Protein AF-A0A7C3TVW0-F1 (afdb_monomer_lite)

Sequence (82 aa):
MTLFTKAECQKCHYIKERFDLHALGIREEVLAEDNAEALAHLAWHELVETAQKELPILVLDDNTALVGAIPIKQYLSRRYGN

Foldseek 3Di:
DEKEEEPPDPQSVVQVVVDVCVVVVYHYDYDDPVCVVSVVVCVVLVCPVVVVVFDTWGQDPVRDIDTTNPRVVVVCCVVPND

pLDDT: mean 94.74, std 5.9, range [51.03, 98.5]

Structure (mmCIF, N/CA/C/O backbone):
data_AF-A0A7C3TVW0-F1
#
_entry.id   AF-A0A7C3TVW0-F1
#
loop_
_atom_site.group_PDB
_atom_site.id
_atom_site.type_symbol
_atom_site.label_atom_id
_atom_site.label_alt_id
_atom_site.label_comp_id
_atom_site.label_asym_id
_atom_site.label_entity_id
_atom_site.label_seq_id
_atom_site.pdbx_PDB_ins_code
_atom_site.Cartn_x
_atom_site.Cartn_y
_atom_site.Cartn_z
_atom_site.occupancy
_atom_site.B_iso_or_equiv
_atom_site.auth_seq_id
_atom_site.auth_comp_id
_atom_site.auth_asym_id
_atom_site.auth_atom_id
_atom_site.pdbx_PDB_model_num
ATOM 1 N N . MET A 1 1 ? -11.273 1.136 -0.397 1.00 95.94 1 MET A N 1
ATOM 2 C CA . MET A 1 1 ? -9.900 1.594 -0.079 1.00 95.94 1 MET A CA 1
ATOM 3 C C . MET A 1 1 ? -8.869 0.735 -0.802 1.00 95.94 1 MET A C 1
ATOM 5 O O . MET A 1 1 ? -9.102 -0.463 -0.964 1.00 95.94 1 MET A O 1
ATOM 9 N N . THR A 1 2 ? -7.725 1.318 -1.168 1.00 98.00 2 THR A N 1
ATOM 10 C CA . THR A 1 2 ? -6.649 0.636 -1.915 1.00 98.00 2 THR A CA 1
ATOM 11 C C . THR A 1 2 ? -5.291 0.910 -1.282 1.00 98.00 2 THR A C 1
ATOM 13 O O . THR A 1 2 ? -4.929 2.064 -1.071 1.00 98.00 2 THR A O 1
ATOM 16 N N . LEU A 1 3 ? -4.530 -0.141 -0.982 1.00 98.06 3 LEU A N 1
ATOM 17 C CA . LEU A 1 3 ? -3.166 -0.056 -0.474 1.00 98.06 3 LEU A CA 1
ATOM 18 C C . LEU A 1 3 ? -2.171 -0.329 -1.606 1.00 98.06 3 LEU A C 1
ATOM 20 O O . LEU A 1 3 ? -2.013 -1.469 -2.039 1.00 98.06 3 LEU A O 1
ATOM 24 N N . PHE A 1 4 ? -1.459 0.708 -2.028 1.00 98.06 4 PHE A N 1
ATOM 25 C CA . PHE A 1 4 ? -0.342 0.600 -2.954 1.00 98.06 4 PHE A CA 1
ATOM 26 C C . PHE A 1 4 ? 0.931 0.189 -2.211 1.00 98.06 4 PHE A C 1
ATOM 28 O O . PHE A 1 4 ? 1.331 0.806 -1.214 1.00 98.06 4 PHE A O 1
ATOM 35 N N . THR A 1 5 ? 1.578 -0.864 -2.703 1.00 97.12 5 THR A N 1
ATOM 36 C CA . THR A 1 5 ? 2.784 -1.455 -2.114 1.00 97.12 5 THR A CA 1
ATOM 37 C C . THR A 1 5 ? 3.845 -1.743 -3.178 1.00 97.12 5 THR A C 1
ATOM 39 O O . THR A 1 5 ? 3.648 -1.478 -4.358 1.00 97.12 5 THR A O 1
ATOM 42 N N . LYS A 1 6 ? 4.995 -2.284 -2.768 1.00 94.94 6 LYS A N 1
ATOM 43 C CA . LYS A 1 6 ? 6.030 -2.826 -3.659 1.00 94.94 6 LYS A CA 1
ATOM 44 C C . LYS A 1 6 ? 6.603 -4.099 -3.032 1.00 94.94 6 LYS A C 1
ATOM 46 O O . LYS A 1 6 ? 6.604 -4.215 -1.805 1.00 94.94 6 LYS A O 1
ATOM 51 N N . ALA A 1 7 ? 7.090 -5.039 -3.845 1.00 88.12 7 ALA A N 1
ATOM 52 C CA . ALA A 1 7 ? 7.607 -6.329 -3.369 1.00 88.12 7 ALA A CA 1
ATOM 53 C C . ALA A 1 7 ? 8.720 -6.169 -2.310 1.00 88.12 7 ALA A C 1
ATOM 55 O O . ALA A 1 7 ? 8.670 -6.771 -1.236 1.00 88.12 7 ALA A O 1
ATOM 56 N N . GLU A 1 8 ? 9.677 -5.278 -2.570 1.00 87.62 8 GLU A N 1
ATOM 57 C CA . GLU A 1 8 ? 10.818 -5.005 -1.690 1.00 87.62 8 GLU A CA 1
ATOM 58 C C . GLU A 1 8 ? 10.571 -3.779 -0.794 1.00 87.62 8 GLU A C 1
ATOM 60 O O . GLU A 1 8 ? 11.308 -2.797 -0.816 1.00 87.62 8 GLU A O 1
ATOM 65 N N . CYS A 1 9 ? 9.487 -3.804 -0.013 1.00 91.56 9 CYS A N 1
ATOM 66 C CA . CYS A 1 9 ? 9.103 -2.693 0.861 1.00 91.56 9 CYS A CA 1
ATOM 67 C C . CYS A 1 9 ? 8.847 -3.162 2.299 1.00 91.56 9 CYS A C 1
ATOM 69 O O . CYS A 1 9 ? 7.758 -3.620 2.647 1.00 91.56 9 CYS A O 1
ATOM 71 N 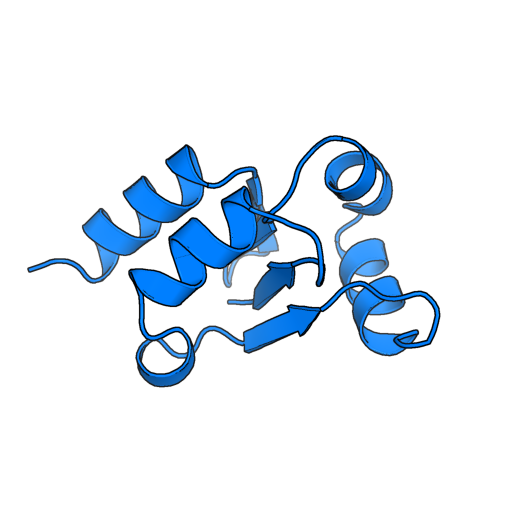N . GLN A 1 10 ? 9.834 -2.972 3.181 1.00 93.62 10 GLN A N 1
ATOM 72 C CA . GLN A 1 10 ? 9.733 -3.363 4.594 1.00 93.62 10 GLN A CA 1
ATOM 73 C C . GLN A 1 10 ? 8.565 -2.669 5.321 1.00 93.62 10 GLN A C 1
ATOM 75 O O . GLN A 1 10 ? 7.839 -3.299 6.089 1.00 93.62 10 GLN A O 1
ATOM 80 N N . LYS A 1 11 ? 8.333 -1.379 5.037 1.00 95.12 11 LYS A N 1
ATOM 81 C CA . LYS A 1 11 ? 7.191 -0.617 5.575 1.00 95.12 11 LYS A CA 1
ATOM 82 C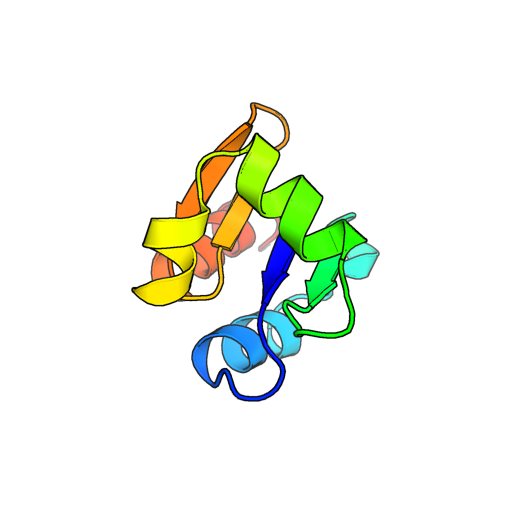 C . LYS A 1 11 ? 5.840 -1.176 5.107 1.00 95.12 11 LYS A C 1
ATOM 84 O O . LYS A 1 11 ? 4.858 -1.082 5.836 1.00 95.12 11 LYS A O 1
ATOM 89 N N . CYS A 1 12 ? 5.782 -1.755 3.911 1.00 95.69 12 CYS A N 1
ATOM 90 C CA . CYS A 1 12 ? 4.574 -2.358 3.362 1.00 95.69 12 CYS A CA 1
ATOM 91 C C . CYS A 1 12 ? 4.279 -3.685 4.064 1.00 95.69 12 CYS A C 1
ATOM 93 O O . CYS A 1 12 ? 3.159 -3.898 4.522 1.00 95.69 12 CYS A O 1
ATOM 95 N N . HIS A 1 13 ? 5.301 -4.531 4.232 1.00 95.12 13 HIS A N 1
ATOM 96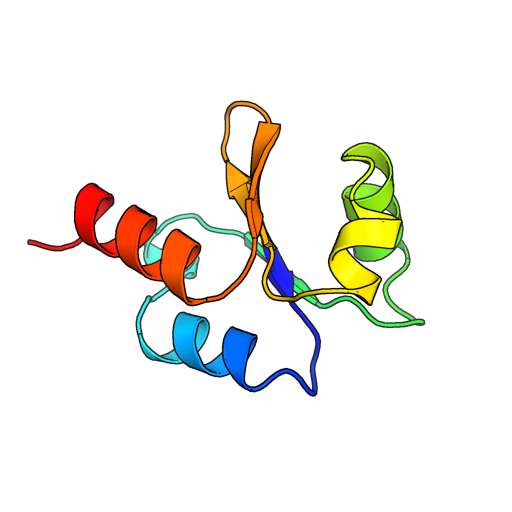 C CA . HIS A 1 13 ? 5.190 -5.786 4.987 1.00 95.12 13 HIS A CA 1
ATOM 97 C C . HIS A 1 13 ? 4.711 -5.550 6.420 1.00 95.12 13 HIS A C 1
ATOM 99 O O . HIS A 1 13 ? 3.785 -6.217 6.868 1.00 95.12 13 HIS A O 1
ATOM 105 N N . TYR A 1 14 ? 5.223 -4.510 7.087 1.00 94.75 14 TYR A N 1
ATOM 106 C CA . TYR A 1 14 ? 4.776 -4.119 8.429 1.00 94.75 14 TYR A CA 1
ATOM 107 C C . TYR A 1 14 ? 3.250 -3.957 8.551 1.00 94.75 14 TYR A C 1
ATOM 109 O O . TYR A 1 14 ? 2.686 -4.329 9.584 1.00 94.75 14 TYR A O 1
ATOM 117 N N . ILE A 1 15 ? 2.595 -3.387 7.531 1.00 95.56 15 ILE A N 1
ATOM 118 C CA . ILE A 1 15 ? 1.137 -3.202 7.495 1.00 95.56 15 ILE A CA 1
ATOM 119 C C . ILE A 1 15 ? 0.431 -4.524 7.202 1.00 95.56 15 ILE A C 1
ATOM 121 O O . ILE A 1 15 ? -0.499 -4.878 7.923 1.00 95.56 15 ILE A O 1
ATOM 125 N N . LYS A 1 16 ? 0.903 -5.269 6.198 1.00 93.38 16 LYS A N 1
ATOM 126 C CA . LYS A 1 16 ? 0.299 -6.538 5.761 1.00 93.38 16 LYS A CA 1
ATOM 127 C C . LYS A 1 16 ? 0.327 -7.628 6.830 1.00 93.38 16 LYS A C 1
ATOM 129 O O . LYS A 1 16 ? -0.599 -8.417 6.920 1.00 93.38 16 LYS A O 1
ATOM 134 N N . GLU A 1 17 ? 1.355 -7.646 7.671 1.00 94.12 17 GLU A N 1
ATOM 135 C CA . GLU A 1 17 ? 1.458 -8.590 8.792 1.00 94.12 17 GLU A CA 1
ATOM 136 C C . GLU A 1 17 ? 0.552 -8.226 9.979 1.00 94.12 17 GLU A C 1
ATOM 138 O O . GLU A 1 17 ? 0.281 -9.068 10.831 1.00 94.12 17 GLU A O 1
ATOM 143 N N . ARG A 1 18 ? 0.120 -6.962 10.085 1.00 94.25 18 ARG A N 1
ATOM 144 C CA . ARG A 1 18 ? -0.657 -6.454 11.232 1.00 94.25 18 ARG A CA 1
ATOM 145 C C . ARG A 1 18 ? -2.150 -6.384 10.982 1.00 94.25 18 ARG A C 1
ATOM 147 O O . ARG A 1 18 ? -2.914 -6.394 11.942 1.00 94.25 18 ARG A O 1
ATOM 154 N N . PHE A 1 19 ? -2.550 -6.263 9.725 1.00 95.00 19 PHE A N 1
ATOM 155 C CA . PHE A 1 19 ? -3.938 -6.099 9.336 1.00 95.00 19 PHE A CA 1
ATOM 156 C C . PHE A 1 19 ? -4.277 -7.098 8.240 1.00 95.00 19 PHE A C 1
ATOM 158 O O . PHE A 1 19 ? -3.593 -7.161 7.221 1.00 95.00 19 PHE A O 1
ATOM 165 N N . ASP A 1 20 ? -5.375 -7.824 8.426 1.00 94.56 20 ASP A N 1
ATOM 166 C CA . ASP A 1 20 ? -5.971 -8.623 7.361 1.00 94.56 20 ASP A CA 1
ATOM 167 C C . ASP A 1 20 ? -6.676 -7.684 6.372 1.00 94.56 20 ASP A C 1
ATOM 169 O O . ASP A 1 20 ? -7.835 -7.312 6.546 1.00 94.56 20 ASP A O 1
ATOM 173 N N . LEU A 1 21 ? -5.945 -7.241 5.347 1.00 94.31 21 LEU A N 1
ATOM 174 C CA . LEU A 1 21 ? -6.446 -6.276 4.364 1.00 94.31 21 LEU A CA 1
ATOM 175 C C . LEU A 1 21 ? -7.714 -6.771 3.664 1.00 94.31 21 LEU A C 1
ATOM 177 O O . LEU A 1 21 ? -8.633 -5.984 3.440 1.00 94.31 21 LEU A O 1
ATOM 181 N N . HIS A 1 22 ? -7.785 -8.070 3.374 1.00 93.62 22 HIS A N 1
ATOM 182 C CA . HIS A 1 22 ? -8.934 -8.669 2.711 1.00 93.62 22 HIS A CA 1
ATOM 183 C C . HIS A 1 22 ? -10.169 -8.640 3.618 1.00 93.62 22 HIS A C 1
ATOM 185 O O . HIS A 1 22 ? -11.230 -8.188 3.186 1.00 93.62 22 HIS A O 1
ATOM 191 N N . ALA A 1 23 ? -10.034 -9.030 4.891 1.00 94.25 23 ALA A N 1
ATOM 192 C CA . ALA A 1 23 ? -11.126 -8.936 5.864 1.00 94.25 23 ALA A CA 1
ATOM 193 C C . ALA A 1 23 ? -11.594 -7.487 6.104 1.00 94.25 23 ALA A C 1
ATOM 195 O O . ALA A 1 23 ? -12.754 -7.259 6.442 1.00 94.25 23 ALA A O 1
ATOM 196 N N . LEU A 1 24 ? -10.711 -6.504 5.897 1.00 93.88 24 LEU A N 1
ATOM 197 C CA . LEU A 1 24 ? -11.016 -5.074 5.996 1.00 93.88 24 LEU A CA 1
ATOM 198 C C . LEU A 1 24 ? -11.561 -4.452 4.696 1.00 93.88 24 LEU A C 1
ATOM 200 O O . LEU A 1 24 ? -11.828 -3.248 4.668 1.00 93.88 24 LEU A O 1
ATOM 204 N N . GLY A 1 25 ? -11.703 -5.231 3.617 1.00 95.31 25 GLY A N 1
ATOM 205 C CA . GLY A 1 25 ? -12.148 -4.733 2.311 1.00 95.31 25 GLY A CA 1
ATOM 206 C C . GLY A 1 25 ? -11.152 -3.780 1.635 1.00 95.31 25 GLY A C 1
ATOM 207 O O . GLY A 1 25 ? -11.549 -2.924 0.842 1.00 95.31 25 GLY A O 1
ATOM 208 N N . ILE A 1 26 ? -9.863 -3.885 1.967 1.00 96.75 26 ILE A N 1
ATOM 209 C CA . ILE A 1 26 ? -8.778 -3.098 1.372 1.00 96.75 26 ILE A CA 1
ATOM 210 C C . ILE A 1 26 ? -8.144 -3.916 0.245 1.00 96.75 26 ILE A C 1
ATOM 212 O O . ILE A 1 26 ? -7.593 -4.990 0.485 1.00 96.75 26 ILE A O 1
ATOM 216 N N . ARG A 1 27 ? -8.180 -3.392 -0.986 1.00 96.62 27 ARG A N 1
ATOM 217 C CA . ARG A 1 27 ? -7.482 -3.992 -2.135 1.00 96.62 27 ARG A CA 1
ATOM 218 C C . ARG A 1 27 ? -5.986 -3.704 -2.027 1.00 96.62 27 ARG A C 1
ATOM 220 O O . ARG A 1 27 ? -5.604 -2.552 -1.852 1.00 96.62 27 ARG A O 1
ATOM 227 N N . GLU A 1 28 ? -5.142 -4.724 -2.146 1.00 96.12 28 GLU A N 1
ATOM 228 C CA . GLU A 1 28 ? -3.698 -4.532 -2.320 1.00 96.12 28 GLU A CA 1
ATOM 229 C C . GLU A 1 28 ? -3.374 -4.382 -3.810 1.00 96.12 28 GLU A C 1
ATOM 231 O O . GLU A 1 28 ? -3.799 -5.197 -4.628 1.00 96.12 28 GLU A O 1
ATOM 236 N N . GLU A 1 29 ? -2.583 -3.368 -4.155 1.00 97.12 29 GLU A N 1
ATOM 237 C CA . GLU A 1 29 ? -1.982 -3.227 -5.479 1.00 97.12 29 GLU A CA 1
ATOM 238 C C . GLU A 1 29 ? -0.462 -3.139 -5.357 1.00 97.12 29 GLU A C 1
ATOM 240 O O . GLU A 1 29 ? 0.086 -2.251 -4.703 1.00 97.12 29 GLU A O 1
ATOM 245 N N . VAL A 1 30 ? 0.234 -4.088 -5.983 1.00 96.56 30 VAL A N 1
ATOM 246 C CA . VAL A 1 30 ? 1.698 -4.149 -5.968 1.00 96.56 30 VAL A CA 1
ATOM 247 C C . VAL A 1 30 ? 2.237 -3.406 -7.184 1.00 96.56 30 VAL A C 1
ATOM 249 O O . VAL A 1 30 ? 2.010 -3.816 -8.322 1.00 96.56 30 VAL A O 1
ATOM 252 N N . LEU A 1 31 ? 2.972 -2.325 -6.936 1.00 96.12 31 LEU A N 1
ATOM 253 C CA . LEU A 1 31 ? 3.654 -1.541 -7.955 1.00 96.12 31 LEU A CA 1
ATOM 254 C C . LEU A 1 31 ? 4.862 -2.326 -8.473 1.00 96.12 31 LEU A C 1
ATOM 256 O O . LEU A 1 31 ? 5.845 -2.533 -7.754 1.00 96.12 31 LEU A O 1
ATOM 260 N N . ALA A 1 32 ? 4.779 -2.744 -9.728 1.00 94.06 32 ALA A N 1
ATOM 261 C CA . ALA A 1 32 ? 5.822 -3.453 -10.451 1.00 94.06 32 ALA A CA 1
ATOM 262 C C . ALA A 1 32 ? 5.820 -2.996 -11.915 1.00 94.06 32 ALA A C 1
ATOM 264 O O . ALA A 1 32 ? 4.803 -2.507 -12.408 1.00 94.06 32 ALA A O 1
ATOM 265 N N . GLU A 1 33 ? 6.959 -3.119 -12.597 1.00 90.62 33 GLU A N 1
ATOM 266 C CA . GLU A 1 33 ? 7.112 -2.670 -13.991 1.00 90.62 33 GLU A CA 1
ATOM 267 C C . GLU A 1 33 ? 6.188 -3.425 -14.959 1.00 90.62 33 GLU A C 1
ATOM 269 O O . GLU A 1 33 ? 5.770 -2.875 -15.974 1.00 90.62 33 GLU A O 1
ATOM 274 N N . ASP A 1 34 ? 5.828 -4.663 -14.623 1.00 93.00 34 ASP A N 1
ATOM 275 C CA . ASP A 1 34 ? 4.901 -5.516 -15.366 1.00 93.00 34 ASP A CA 1
ATOM 276 C C . ASP A 1 34 ? 3.427 -5.324 -14.962 1.00 93.00 34 ASP A C 1
ATOM 278 O O . ASP A 1 34 ? 2.532 -5.858 -15.619 1.00 93.00 34 ASP A O 1
ATOM 282 N N . ASN A 1 35 ? 3.143 -4.520 -13.932 1.00 94.50 35 ASN A N 1
ATOM 283 C CA . ASN A 1 35 ? 1.789 -4.241 -13.460 1.00 94.50 35 ASN A CA 1
A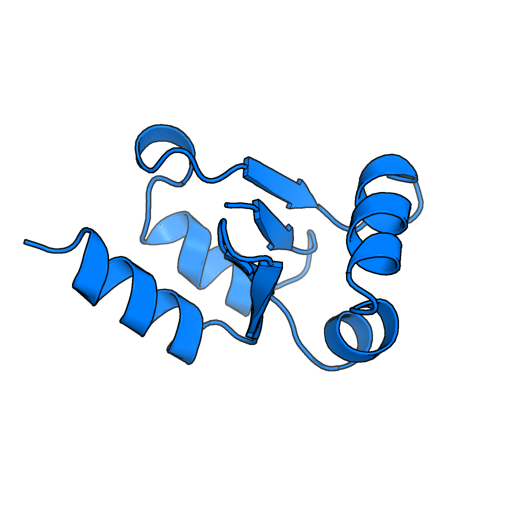TOM 284 C C . ASN A 1 35 ? 1.302 -2.857 -13.914 1.00 94.50 35 ASN A C 1
ATOM 286 O O . ASN A 1 35 ? 1.164 -1.917 -13.124 1.00 94.50 35 ASN A O 1
ATOM 290 N N . ALA A 1 36 ? 1.022 -2.739 -15.213 1.00 95.69 36 ALA A N 1
ATOM 291 C CA . ALA A 1 36 ? 0.556 -1.494 -15.822 1.00 95.69 36 ALA A CA 1
ATOM 292 C C . ALA A 1 36 ? -0.764 -0.973 -15.218 1.00 95.69 36 ALA A C 1
ATOM 294 O O . ALA A 1 36 ? -0.953 0.239 -15.142 1.00 95.69 36 ALA A O 1
ATOM 295 N N . GLU A 1 37 ? -1.657 -1.859 -14.760 1.00 96.69 37 GLU A N 1
ATOM 296 C CA . GLU A 1 37 ? -2.933 -1.468 -14.143 1.00 96.69 37 GLU A CA 1
ATOM 297 C C . GLU A 1 37 ? -2.705 -0.722 -12.822 1.00 96.69 37 GLU A C 1
ATOM 299 O O . GLU A 1 37 ? -3.229 0.378 -12.647 1.00 96.69 37 GLU A O 1
ATOM 304 N N . ALA A 1 38 ? -1.863 -1.259 -11.932 1.00 96.44 38 ALA A N 1
ATOM 305 C CA . ALA A 1 38 ? -1.551 -0.604 -10.661 1.00 96.44 38 ALA A CA 1
ATOM 306 C C . ALA A 1 38 ? -0.820 0.733 -10.861 1.00 96.44 38 ALA A C 1
ATOM 308 O O . ALA A 1 38 ? -1.083 1.707 -10.155 1.00 96.44 38 ALA A O 1
ATOM 309 N N . LEU A 1 39 ? 0.077 0.806 -11.851 1.00 96.62 39 LEU A N 1
ATOM 310 C CA . LEU A 1 39 ? 0.763 2.051 -12.205 1.00 96.62 39 LEU A CA 1
ATOM 311 C C . LEU A 1 39 ? -0.214 3.106 -12.743 1.00 96.62 39 LEU A C 1
ATOM 313 O O . LEU A 1 39 ? -0.135 4.268 -12.344 1.00 96.62 39 LEU A O 1
ATOM 317 N N . ALA A 1 40 ? -1.150 2.711 -13.609 1.00 97.44 40 ALA A N 1
ATOM 318 C CA . ALA A 1 40 ? -2.173 3.606 -14.141 1.00 97.44 40 ALA A CA 1
ATOM 319 C C . ALA A 1 40 ? -3.129 4.097 -13.044 1.00 97.44 40 ALA A C 1
ATOM 321 O O . ALA A 1 40 ? -3.452 5.284 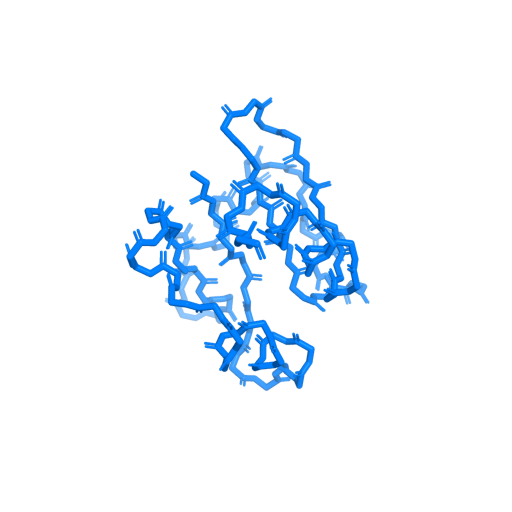-12.999 1.00 97.44 40 ALA A O 1
ATOM 322 N N . HIS A 1 41 ? -3.540 3.217 -12.129 1.00 97.12 41 HIS A N 1
ATOM 323 C CA . HIS A 1 41 ? -4.394 3.580 -11.002 1.00 97.12 41 HIS A CA 1
ATOM 324 C C . HIS A 1 41 ? -3.688 4.556 -10.054 1.00 97.12 41 HIS A C 1
ATOM 326 O O . HIS A 1 41 ? -4.256 5.585 -9.695 1.00 97.12 41 HIS A O 1
ATOM 332 N N . LEU A 1 42 ? -2.421 4.304 -9.714 1.00 97.00 42 LEU A N 1
ATOM 333 C CA . LEU A 1 42 ? -1.613 5.235 -8.925 1.00 97.00 42 LEU A CA 1
ATOM 334 C C . LEU A 1 42 ? -1.461 6.601 -9.620 1.00 97.00 42 LEU A C 1
ATOM 336 O O . LEU A 1 42 ? -1.517 7.641 -8.963 1.00 97.00 42 LEU A O 1
ATOM 340 N N . ALA A 1 43 ? -1.269 6.603 -10.943 1.00 96.62 43 ALA A N 1
ATOM 341 C CA . ALA A 1 43 ? -1.151 7.824 -11.734 1.00 96.62 43 ALA A CA 1
ATOM 342 C C . ALA A 1 43 ? -2.452 8.630 -11.781 1.00 96.62 43 ALA A C 1
ATOM 344 O O . ALA A 1 43 ? -2.397 9.855 -11.726 1.00 96.62 43 ALA A O 1
ATOM 345 N N . TRP A 1 44 ? -3.608 7.963 -11.813 1.00 96.50 44 TRP A N 1
ATOM 346 C CA . TRP A 1 44 ? -4.914 8.619 -11.715 1.00 96.50 44 TRP A CA 1
ATOM 347 C C . TRP A 1 44 ? -5.087 9.392 -10.398 1.00 96.50 44 TRP A C 1
ATOM 349 O O . TRP A 1 44 ? -5.703 10.453 -10.392 1.00 96.50 44 TRP A O 1
ATOM 359 N N . HIS A 1 45 ? -4.481 8.906 -9.311 1.00 96.44 45 HIS A N 1
ATOM 360 C CA . HIS A 1 45 ? -4.433 9.601 -8.017 1.00 96.44 45 HIS A CA 1
ATOM 361 C C . HIS A 1 45 ? -3.348 10.686 -7.924 1.00 96.44 45 HIS A C 1
ATOM 363 O O . HIS A 1 45 ? -3.171 11.271 -6.862 1.00 96.44 45 HIS A O 1
ATOM 369 N N . GLU A 1 46 ? -2.577 10.929 -8.988 1.00 96.88 46 GLU A N 1
ATOM 370 C CA . GLU A 1 46 ? -1.434 11.858 -8.994 1.00 96.88 46 GLU A CA 1
ATOM 371 C C . GLU A 1 46 ? -0.342 11.497 -7.957 1.00 96.88 46 GLU A C 1
ATOM 373 O O . GLU A 1 46 ? 0.426 12.340 -7.496 1.00 96.88 46 GLU A O 1
ATOM 378 N N . LEU A 1 47 ? -0.224 10.211 -7.591 1.00 97.44 47 LEU A N 1
ATOM 379 C CA . LEU A 1 47 ? 0.659 9.738 -6.512 1.00 97.44 47 LEU A CA 1
ATOM 380 C C . LEU A 1 47 ? 2.000 9.159 -6.989 1.00 97.44 47 LEU A C 1
ATOM 382 O O . LEU A 1 47 ? 2.755 8.625 -6.175 1.00 97.44 47 LEU A O 1
ATOM 386 N N . VAL A 1 48 ? 2.333 9.264 -8.279 1.00 95.62 48 VAL A N 1
ATOM 387 C CA . VAL A 1 48 ? 3.559 8.669 -8.851 1.00 95.62 48 VAL A CA 1
ATOM 388 C C . VAL A 1 48 ? 4.818 9.191 -8.156 1.00 95.62 48 VAL A C 1
ATOM 390 O O . VAL A 1 48 ? 5.644 8.403 -7.697 1.00 95.62 48 VAL A O 1
ATOM 393 N N . GLU A 1 49 ? 4.953 10.511 -8.014 1.00 96.25 49 GLU A N 1
ATOM 394 C CA . GLU A 1 49 ? 6.110 11.118 -7.341 1.00 96.25 49 GLU A CA 1
ATOM 395 C C . GLU A 1 49 ? 6.143 10.797 -5.842 1.00 96.25 49 GLU A C 1
ATOM 397 O O . GLU A 1 49 ? 7.213 10.647 -5.249 1.00 96.25 49 GLU A O 1
ATOM 402 N N . THR A 1 50 ? 4.972 10.669 -5.217 1.00 96.56 50 THR A N 1
ATOM 403 C CA . THR A 1 50 ? 4.844 10.290 -3.807 1.00 96.56 50 THR A CA 1
ATOM 404 C C . THR A 1 50 ? 5.330 8.861 -3.588 1.00 96.56 50 THR A C 1
ATOM 406 O O . THR A 1 50 ? 6.142 8.634 -2.697 1.00 96.56 50 THR A O 1
ATOM 409 N N . ALA A 1 51 ? 4.923 7.915 -4.438 1.00 95.44 51 ALA A N 1
ATOM 410 C CA . ALA A 1 51 ? 5.324 6.511 -4.349 1.00 95.44 51 ALA A CA 1
ATOM 411 C C . ALA A 1 51 ? 6.825 6.292 -4.593 1.00 95.44 51 ALA A C 1
ATOM 413 O O . ALA A 1 51 ? 7.405 5.343 -4.065 1.00 95.44 51 ALA A O 1
ATOM 414 N N . GLN A 1 52 ? 7.473 7.174 -5.361 1.00 94.25 52 GLN A N 1
ATOM 415 C CA . GLN A 1 52 ? 8.932 7.169 -5.516 1.00 94.25 52 GLN A CA 1
ATOM 416 C C . GLN A 1 52 ? 9.659 7.583 -4.229 1.00 94.25 52 GLN A C 1
ATOM 418 O O . GLN A 1 52 ? 10.777 7.132 -3.986 1.00 94.25 52 GLN A O 1
ATOM 423 N N . LYS A 1 53 ? 9.037 8.436 -3.405 1.00 95.38 53 LYS A N 1
ATOM 424 C CA . LYS A 1 53 ? 9.612 8.944 -2.151 1.00 95.38 53 LYS A CA 1
ATOM 425 C C . LYS A 1 53 ? 9.286 8.039 -0.968 1.00 95.38 53 LYS A C 1
ATOM 427 O O . LYS A 1 53 ? 10.152 7.782 -0.134 1.00 95.38 53 LYS A O 1
ATOM 432 N N . GLU A 1 54 ? 8.043 7.570 -0.874 1.00 96.06 54 GLU A N 1
ATOM 433 C CA . GLU A 1 54 ? 7.577 6.794 0.266 1.00 96.06 54 GLU A CA 1
ATOM 434 C C . GLU A 1 54 ? 6.453 5.810 -0.080 1.00 96.06 54 GLU A C 1
ATOM 436 O O . GLU A 1 54 ? 5.482 6.123 -0.764 1.00 96.06 54 GLU A O 1
ATOM 441 N N . LEU A 1 55 ? 6.579 4.609 0.483 1.00 96.94 55 LEU A N 1
ATOM 442 C CA . LEU A 1 55 ? 5.572 3.554 0.493 1.00 96.94 55 LEU A CA 1
ATOM 443 C C . LEU A 1 55 ? 5.430 2.988 1.918 1.00 96.94 55 LEU A C 1
ATOM 445 O O . LEU A 1 55 ? 6.372 3.084 2.720 1.00 96.94 55 LEU A O 1
ATOM 449 N N . PRO A 1 56 ? 4.296 2.344 2.250 1.00 97.88 56 PRO A N 1
ATOM 450 C CA . PRO A 1 56 ? 3.092 2.162 1.424 1.00 97.88 56 PRO A CA 1
ATOM 451 C C . PRO A 1 56 ? 2.233 3.431 1.322 1.00 97.88 56 PRO A C 1
ATOM 453 O O . PRO A 1 56 ? 2.428 4.367 2.096 1.00 97.88 56 PRO A O 1
ATOM 456 N N . ILE A 1 57 ? 1.263 3.440 0.403 1.00 98.50 57 ILE A N 1
ATOM 457 C CA . ILE A 1 57 ? 0.241 4.494 0.304 1.00 98.50 57 ILE A CA 1
ATOM 458 C C . ILE A 1 57 ? -1.146 3.857 0.380 1.00 98.50 57 ILE A C 1
ATOM 460 O O . ILE A 1 57 ? -1.447 2.953 -0.393 1.00 98.50 57 ILE A O 1
ATOM 464 N N . LEU A 1 58 ? -1.991 4.311 1.304 1.00 98.38 58 LEU A N 1
ATOM 465 C CA . LEU A 1 58 ? -3.388 3.891 1.416 1.00 98.38 58 LEU A CA 1
ATOM 466 C C . LEU A 1 58 ? -4.286 5.004 0.882 1.00 98.38 58 LEU A C 1
ATOM 468 O O . LEU A 1 58 ? -4.357 6.075 1.479 1.00 98.38 58 LEU A O 1
ATOM 472 N N . VAL A 1 59 ? -4.994 4.725 -0.203 1.00 98.25 59 VAL A N 1
ATOM 473 C CA . VAL A 1 59 ? -6.056 5.581 -0.727 1.00 98.25 59 VAL A CA 1
ATOM 474 C C . VAL A 1 59 ? -7.385 5.195 -0.078 1.00 98.25 59 VAL A C 1
ATOM 476 O O . VAL A 1 59 ? -7.791 4.025 -0.088 1.00 98.25 59 VAL A O 1
ATOM 479 N N . LEU A 1 60 ? -8.050 6.189 0.503 1.00 96.94 60 LEU A N 1
ATOM 480 C CA . LEU A 1 60 ? -9.347 6.070 1.157 1.00 96.94 60 LEU A CA 1
ATOM 481 C C . LEU A 1 60 ? -10.502 6.200 0.151 1.00 96.94 60 LEU A C 1
ATOM 483 O O . LEU A 1 60 ? -10.306 6.567 -1.004 1.00 96.94 60 LEU A O 1
ATOM 487 N N . ASP A 1 61 ? -11.725 5.889 0.582 1.00 93.31 61 ASP A N 1
ATOM 488 C CA . ASP A 1 61 ? -12.905 5.903 -0.302 1.00 93.31 61 ASP A CA 1
ATOM 489 C C . ASP A 1 61 ? -13.308 7.317 -0.768 1.00 93.31 61 ASP A C 1
ATOM 491 O O . ASP A 1 61 ? -14.049 7.465 -1.735 1.00 93.31 61 ASP A O 1
ATOM 495 N N . ASP A 1 62 ? -12.803 8.359 -0.104 1.00 95.38 62 ASP A N 1
ATOM 496 C CA . ASP A 1 62 ? -12.971 9.768 -0.475 1.00 95.38 62 ASP A CA 1
ATOM 497 C C . ASP A 1 62 ? -11.830 10.302 -1.368 1.00 95.38 62 ASP A C 1
ATOM 499 O O . ASP A 1 62 ? -11.721 11.511 -1.570 1.00 95.38 62 ASP A O 1
ATOM 503 N N . ASN A 1 63 ? -10.991 9.409 -1.910 1.00 93.25 63 ASN A N 1
ATOM 504 C CA . ASN A 1 63 ? -9.779 9.702 -2.687 1.00 93.25 63 ASN A CA 1
ATOM 505 C C . ASN A 1 63 ? -8.673 10.446 -1.919 1.00 93.25 63 ASN A C 1
ATOM 507 O O . ASN A 1 63 ? -7.708 10.908 -2.524 1.00 93.25 63 ASN A O 1
ATOM 511 N N . THR A 1 64 ? -8.750 10.545 -0.590 1.00 96.31 64 THR A N 1
ATOM 512 C CA . THR A 1 64 ? -7.607 11.028 0.198 1.00 96.31 64 THR A CA 1
ATOM 513 C C . THR A 1 64 ? -6.546 9.935 0.349 1.00 96.31 64 THR A C 1
ATOM 515 O O . THR A 1 64 ? -6.853 8.742 0.354 1.00 96.31 64 THR A O 1
ATOM 518 N N . ALA A 1 65 ? -5.276 10.330 0.479 1.00 97.50 65 ALA A N 1
ATOM 519 C CA . ALA A 1 65 ? -4.151 9.404 0.573 1.00 97.50 65 ALA A CA 1
ATOM 520 C C . ALA A 1 65 ? -3.408 9.535 1.909 1.00 97.50 65 ALA A C 1
ATOM 522 O O . ALA A 1 65 ? -3.026 10.627 2.332 1.00 97.50 65 ALA A O 1
ATOM 523 N N . LEU A 1 66 ? -3.150 8.399 2.554 1.00 98.12 66 LEU A N 1
ATOM 524 C CA . LEU A 1 66 ? -2.267 8.278 3.711 1.00 98.12 66 LEU A CA 1
ATOM 525 C C . LEU A 1 66 ? -0.947 7.657 3.262 1.00 98.12 66 LEU A C 1
ATOM 527 O O . LEU A 1 66 ? -0.938 6.572 2.687 1.00 98.12 66 LEU A O 1
ATOM 531 N N . VAL A 1 67 ? 0.166 8.325 3.551 1.00 98.00 67 VAL A N 1
ATOM 532 C CA . VAL A 1 67 ? 1.499 7.923 3.084 1.00 98.00 67 VAL A CA 1
ATOM 533 C C . VAL A 1 67 ? 2.337 7.415 4.255 1.00 98.00 67 VAL A C 1
ATOM 535 O O . VAL A 1 67 ? 2.383 8.031 5.320 1.00 98.00 67 VAL A O 1
ATOM 538 N N . GLY A 1 68 ? 3.008 6.284 4.055 1.00 97.38 68 GLY A N 1
ATOM 539 C CA . GLY A 1 68 ? 3.898 5.665 5.027 1.00 97.38 68 GLY A CA 1
ATOM 540 C C . GLY A 1 68 ? 3.184 4.782 6.056 1.00 97.38 68 GLY A C 1
ATOM 541 O O . GLY A 1 68 ? 1.994 4.898 6.345 1.00 97.38 68 GLY A O 1
ATOM 542 N N . ALA A 1 69 ? 3.945 3.868 6.660 1.00 96.81 69 ALA A N 1
ATOM 543 C CA . ALA A 1 69 ? 3.386 2.852 7.552 1.00 96.81 69 ALA A CA 1
ATOM 544 C C . ALA A 1 69 ? 2.774 3.428 8.843 1.00 96.81 69 ALA A C 1
ATOM 546 O O . ALA A 1 69 ? 1.784 2.901 9.343 1.00 96.81 69 ALA A O 1
ATOM 547 N N . ILE A 1 70 ? 3.338 4.497 9.417 1.00 96.50 70 ILE A N 1
ATOM 548 C CA . ILE A 1 70 ? 2.857 5.017 10.709 1.00 96.50 70 ILE A CA 1
ATOM 549 C C . ILE A 1 70 ? 1.453 5.635 10.583 1.00 96.50 70 ILE A C 1
ATOM 551 O O . ILE A 1 70 ? 0.579 5.202 11.344 1.00 96.50 70 ILE A O 1
ATOM 555 N N . PRO A 1 71 ? 1.187 6.574 9.649 1.00 97.25 71 PRO A N 1
ATOM 556 C CA . PRO A 1 71 ? -0.154 7.137 9.475 1.00 97.25 71 PRO A CA 1
ATOM 557 C C . PRO A 1 71 ? -1.195 6.076 9.116 1.00 97.25 71 PRO A C 1
ATOM 559 O O . PRO A 1 71 ? -2.271 6.045 9.711 1.00 97.25 71 PRO A O 1
ATOM 562 N N . ILE A 1 72 ? -0.844 5.148 8.219 1.00 97.81 72 ILE A N 1
ATOM 563 C CA . ILE A 1 72 ? -1.728 4.049 7.809 1.00 97.81 72 ILE A CA 1
ATOM 564 C C . ILE A 1 72 ? -2.079 3.163 9.005 1.00 97.81 72 ILE A C 1
ATOM 566 O O . ILE A 1 72 ? -3.254 2.898 9.252 1.00 97.81 72 ILE A O 1
ATOM 570 N N . LYS A 1 73 ? -1.087 2.761 9.809 1.00 96.88 73 LYS A N 1
ATOM 571 C CA . LYS A 1 73 ? -1.329 1.973 11.023 1.00 96.88 73 LYS A CA 1
ATOM 572 C C . LYS A 1 73 ? -2.269 2.702 11.978 1.00 96.88 73 LYS A C 1
ATOM 574 O O . LYS A 1 73 ? -3.207 2.100 12.482 1.00 96.88 73 LYS A O 1
ATOM 579 N N . GLN A 1 74 ? -2.016 3.983 12.248 1.00 96.81 74 GLN A N 1
ATOM 580 C CA . GLN A 1 74 ? -2.851 4.767 13.161 1.00 96.81 74 GLN A CA 1
ATOM 581 C C . GLN A 1 74 ? -4.297 4.857 12.669 1.00 96.81 74 GLN A C 1
ATOM 583 O O . GLN A 1 74 ? -5.216 4.711 13.472 1.00 96.81 74 GLN A O 1
ATOM 588 N N . TYR A 1 75 ? -4.499 5.059 11.367 1.00 96.81 75 TYR A N 1
ATOM 589 C CA . TYR A 1 75 ? -5.826 5.083 10.763 1.00 96.81 75 TYR A CA 1
ATOM 590 C C . TYR A 1 75 ? -6.541 3.734 10.899 1.00 96.81 75 TYR A C 1
ATOM 592 O O . TYR A 1 75 ? -7.646 3.678 11.439 1.00 96.81 75 TYR A O 1
ATOM 600 N N . LEU A 1 76 ? -5.895 2.640 10.483 1.00 95.50 76 LEU A N 1
ATOM 601 C CA . LEU A 1 76 ? -6.491 1.304 10.520 1.00 95.50 76 LEU A CA 1
ATOM 602 C C . LEU A 1 76 ? -6.774 0.842 11.954 1.00 95.50 76 LEU A C 1
ATOM 604 O O . LEU A 1 76 ? -7.852 0.319 12.218 1.00 95.50 76 LEU A O 1
ATOM 608 N N . SER A 1 77 ? -5.867 1.104 12.901 1.00 95.25 77 SER A N 1
ATOM 609 C CA . SER A 1 77 ? -6.101 0.808 14.319 1.00 95.25 77 SER A CA 1
ATOM 610 C C . SER A 1 77 ? -7.265 1.607 14.903 1.00 95.25 77 SER A C 1
ATOM 612 O O . SER A 1 77 ? -8.010 1.061 15.699 1.00 95.25 77 SER A O 1
ATOM 614 N N . ARG A 1 78 ? -7.461 2.875 14.521 1.00 95.00 78 ARG A N 1
ATOM 615 C CA . ARG A 1 78 ? -8.605 3.668 15.010 1.00 95.00 78 ARG A CA 1
ATOM 616 C C . ARG A 1 78 ? -9.933 3.233 14.400 1.00 95.00 78 ARG A C 1
ATOM 618 O O . ARG A 1 78 ? -10.963 3.366 15.046 1.00 95.00 78 ARG A O 1
ATOM 625 N N . ARG A 1 79 ? -9.914 2.787 13.143 1.00 92.12 79 ARG A N 1
ATOM 626 C CA . ARG A 1 79 ? -11.123 2.413 12.402 1.00 92.12 79 ARG A CA 1
ATOM 627 C C . ARG A 1 79 ? -11.582 0.983 12.692 1.00 92.12 79 ARG A C 1
ATOM 629 O O . ARG A 1 79 ? -12.782 0.736 12.680 1.00 92.12 79 ARG A O 1
ATOM 636 N N . TYR A 1 80 ? -10.640 0.067 12.913 1.00 88.12 80 TYR A N 1
ATOM 637 C CA . TYR A 1 80 ? -10.901 -1.375 12.995 1.00 88.12 80 TYR A CA 1
ATOM 638 C C . TYR A 1 80 ? -10.274 -2.066 14.207 1.00 88.12 80 TYR A C 1
ATOM 640 O O . TYR A 1 80 ? -10.540 -3.243 14.437 1.00 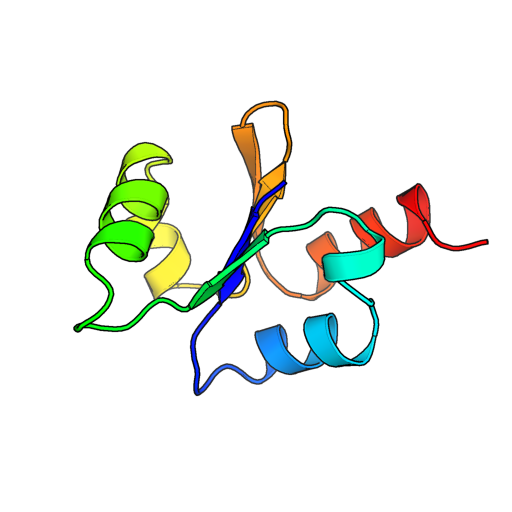88.12 80 TYR A O 1
ATOM 648 N N . GLY A 1 81 ? -9.421 -1.377 14.965 1.00 72.38 81 GLY A N 1
ATOM 649 C CA . GLY A 1 81 ? -8.968 -1.889 16.252 1.00 72.38 81 GLY A CA 1
ATOM 650 C C . GLY A 1 81 ? -10.105 -1.790 17.264 1.00 72.38 81 GLY A C 1
ATOM 651 O O . GLY A 1 81 ? -10.671 -0.711 17.431 1.00 72.38 81 GLY A O 1
ATOM 652 N N . ASN A 1 82 ? -10.429 -2.917 17.904 1.00 51.03 82 ASN A N 1
ATOM 653 C CA . ASN A 1 82 ? -11.123 -2.919 19.196 1.00 51.03 82 ASN A CA 1
ATOM 654 C C . ASN A 1 82 ? -10.277 -2.187 20.242 1.00 51.03 82 ASN A C 1
ATOM 656 O O . ASN A 1 82 ? -9.059 -2.482 20.302 1.00 51.03 82 ASN A O 1
#

Radius of gyration: 11.83 Å; chains: 1; bounding box: 24×21×35 Å

Secondary structure (DSSP, 8-state):
-EEEE-TT-HHHHHHHTTS-TTTTTPEEEE--TT-HHHHHHHHHTT-HHHHHH---EEE-TTS-EEESHHHHHHHHHHHH--